Protein AF-A0A0S8DE30-F1 (afdb_monomer)

pLDDT: mean 76.31, std 15.16, range [42.53, 94.0]

Secondary structure (DSSP, 8-state):
--HHHHHHHHHHHHHHHHHHHHHHHHHHHHH---HHHHHHHHHHIIIIIHHHHHHHHHHHH-SSHHHHHHHHHHHHHHHHHHHHHHHHHHHHHHTT---------------------

Sequence (117 aa):
MNPDSVIDAASWILIVLGSGFCVIGALGLLRMPDFYTRMHAASLVDTLGAWLLLLGMMLQAGFSLVTVKLIFVAMLLFFTGPTATHALARAARARGLEPMAKDNPESGQTDERQTPS

Mean predicted aligned error: 11.81 Å

Solvent-accessible surface area (backbone atoms only — not comparable to full-atom values): 6662 Å² total; per-residue (Å²): 132,60,71,66,61,53,46,49,55,51,16,54,52,30,34,53,52,12,50,51,35,43,51,50,23,53,50,42,48,74,72,49,91,48,69,66,64,31,49,53,30,47,51,48,21,59,61,49,13,48,47,30,33,50,52,14,50,38,60,68,50,44,103,39,76,64,30,59,51,49,51,53,50,51,53,50,49,63,57,41,54,61,51,50,51,53,54,46,53,53,50,40,58,74,69,68,58,71,75,86,67,70,87,69,93,71,87,79,82,80,93,74,89,74,87,86,135

Foldseek 3Di:
DDPLVVLLVQLVVLQVVLVVLVVVLVVQLVVDPDLVSNLVSVLCSLVRSLVSNLVSVPSVVDPDPSNVVSVVVNVVSVVVSVVVVVVSVVVCVVVPVDPPPDDPVPPDDDPDDDDDD

Nearest PDB structures (foldseek):
  7d3u-assembly1_G  TM=7.585E-01  e=6.280E-04  Dietzia sp. DQ12-45-1b
  7qru-assembly1_G  TM=7.210E-01  e=3.201E-04  Alkalihalophilus pseudofirmus
  6u8y-assembly1_c  TM=7.998E-01  e=8.795E-04  Pyrococcus furiosus COM1
  5wd9-assembly1_A  TM=5.628E-01  e=2.699E+00  Legionella pneumophila subsp. pneumophila ATCC 43290

Structure (mmCIF, N/CA/C/O backbone):
data_AF-A0A0S8DE30-F1
#
_entry.id   AF-A0A0S8DE30-F1
#
loop_
_atom_site.group_PDB
_atom_site.id
_atom_site.type_symbol
_atom_site.label_atom_id
_atom_site.label_alt_id
_atom_site.label_comp_id
_atom_site.label_asym_id
_atom_site.label_entity_id
_atom_site.label_seq_id
_atom_site.pdbx_PDB_ins_code
_atom_site.Cartn_x
_atom_site.Cartn_y
_atom_site.Cartn_z
_atom_site.occupancy
_atom_site.B_iso_or_equiv
_atom_site.auth_seq_id
_atom_site.auth_comp_id
_atom_site.auth_asym_id
_atom_site.auth_atom_id
_atom_site.pdbx_PDB_model_num
ATOM 1 N N . MET A 1 1 ? 17.525 -16.978 -18.539 1.00 59.53 1 MET A N 1
ATOM 2 C CA . MET A 1 1 ? 16.345 -16.237 -18.049 1.00 59.53 1 MET A CA 1
ATOM 3 C C . MET A 1 1 ? 16.620 -14.776 -18.333 1.00 59.53 1 MET A C 1
ATOM 5 O O . MET A 1 1 ? 17.642 -14.287 -17.868 1.00 59.53 1 MET A O 1
ATOM 9 N N . ASN A 1 2 ? 15.823 -14.138 -19.188 1.00 78.06 2 ASN A N 1
ATOM 10 C CA . ASN A 1 2 ? 16.061 -12.743 -19.557 1.00 78.06 2 ASN A CA 1
ATOM 11 C C . ASN A 1 2 ? 15.702 -11.850 -18.359 1.00 78.06 2 ASN A C 1
ATOM 13 O O . ASN A 1 2 ? 14.713 -12.150 -17.685 1.00 78.06 2 ASN A O 1
ATOM 17 N N . PRO A 1 3 ? 16.487 -10.800 -18.067 1.00 76.75 3 PRO A N 1
ATOM 18 C CA . PRO A 1 3 ? 16.248 -9.928 -16.916 1.00 76.75 3 PRO A CA 1
ATOM 19 C C . PRO A 1 3 ? 14.843 -9.309 -16.940 1.00 76.75 3 PRO A C 1
ATOM 21 O O . PRO A 1 3 ? 14.207 -9.211 -15.894 1.00 76.75 3 PRO A O 1
ATOM 24 N N . ASP A 1 4 ? 14.312 -9.014 -18.126 1.00 82.62 4 ASP A N 1
ATOM 25 C CA . ASP A 1 4 ? 12.973 -8.439 -18.302 1.00 82.62 4 ASP A CA 1
ATOM 26 C C . ASP A 1 4 ? 11.864 -9.387 -17.823 1.00 82.62 4 ASP A C 1
ATOM 28 O O . ASP A 1 4 ? 10.954 -8.985 -17.105 1.00 82.62 4 ASP A O 1
ATOM 32 N N . SER A 1 5 ? 11.988 -10.686 -18.115 1.00 86.38 5 SER A N 1
ATOM 33 C CA . SER A 1 5 ? 11.005 -11.692 -17.690 1.00 86.38 5 SER A CA 1
ATOM 34 C C . SER A 1 5 ? 10.964 -11.872 -16.169 1.00 86.38 5 SER A C 1
ATOM 36 O O . SER A 1 5 ? 9.923 -12.220 -15.615 1.00 86.38 5 SER A O 1
ATOM 38 N N . VAL A 1 6 ? 12.093 -11.650 -15.485 1.00 88.44 6 VAL A N 1
ATOM 39 C CA . VAL A 1 6 ? 12.159 -11.703 -14.015 1.00 88.44 6 VAL A CA 1
ATOM 40 C C . VAL A 1 6 ? 11.434 -10.507 -13.406 1.00 88.44 6 VAL A C 1
ATOM 42 O O . VAL A 1 6 ? 10.689 -10.673 -12.441 1.00 88.44 6 VAL A O 1
ATOM 45 N N . ILE A 1 7 ? 11.636 -9.319 -13.979 1.00 88.81 7 ILE A N 1
ATOM 46 C CA . ILE A 1 7 ? 11.002 -8.077 -13.525 1.00 88.81 7 ILE A CA 1
ATOM 47 C C . ILE A 1 7 ? 9.489 -8.146 -13.733 1.00 88.81 7 ILE A C 1
ATOM 49 O O . ILE A 1 7 ? 8.742 -7.805 -12.814 1.00 88.81 7 ILE A O 1
ATOM 53 N N . ASP A 1 8 ? 9.034 -8.652 -14.880 1.00 89.44 8 ASP A N 1
ATOM 54 C CA . ASP A 1 8 ? 7.612 -8.889 -15.128 1.00 89.44 8 ASP A CA 1
ATOM 55 C C . ASP A 1 8 ? 7.031 -9.834 -14.070 1.00 89.44 8 ASP A C 1
ATOM 57 O O . ASP A 1 8 ? 6.107 -9.464 -13.346 1.00 89.44 8 ASP A O 1
ATOM 61 N N . ALA A 1 9 ? 7.605 -11.030 -13.897 1.00 91.88 9 ALA A N 1
ATOM 62 C CA . ALA A 1 9 ? 7.099 -12.000 -12.925 1.00 91.88 9 ALA A CA 1
ATOM 63 C C . ALA A 1 9 ? 7.037 -11.425 -11.496 1.00 91.88 9 ALA A C 1
ATOM 65 O O . ALA A 1 9 ? 6.035 -11.603 -10.799 1.00 91.88 9 ALA A O 1
ATOM 66 N N . ALA A 1 10 ? 8.072 -10.693 -11.074 1.00 91.31 10 ALA A N 1
ATOM 67 C CA . ALA A 1 10 ? 8.099 -10.026 -9.776 1.00 91.31 10 ALA A CA 1
ATOM 68 C C . ALA A 1 10 ? 6.994 -8.964 -9.645 1.00 91.31 10 ALA A C 1
ATOM 70 O O . ALA A 1 10 ? 6.310 -8.921 -8.622 1.00 91.31 10 ALA A O 1
ATOM 71 N N . SER A 1 11 ? 6.780 -8.150 -10.683 1.00 91.38 11 SER A N 1
ATOM 72 C CA . SER A 1 11 ? 5.756 -7.096 -10.713 1.00 91.38 11 SER A CA 1
ATOM 73 C C . SER A 1 11 ? 4.351 -7.675 -10.583 1.00 91.38 11 SER A C 1
ATOM 75 O O . SER A 1 11 ? 3.563 -7.214 -9.754 1.00 91.38 11 SER A O 1
ATOM 77 N N . TRP A 1 12 ? 4.056 -8.737 -11.336 1.00 92.31 12 TRP A N 1
ATOM 78 C CA . TRP A 1 12 ? 2.778 -9.445 -11.267 1.00 92.31 12 TRP A CA 1
ATOM 79 C C . TRP A 1 12 ? 2.505 -10.004 -9.869 1.00 92.31 12 TRP A C 1
ATOM 81 O O . TRP A 1 12 ? 1.414 -9.804 -9.332 1.00 92.31 12 TRP A O 1
ATOM 91 N N . ILE A 1 13 ? 3.497 -10.647 -9.246 1.00 93.94 13 ILE A N 1
ATOM 92 C CA . ILE A 1 13 ? 3.367 -11.175 -7.879 1.00 93.94 13 ILE A CA 1
ATOM 93 C C . ILE A 1 13 ? 3.071 -10.041 -6.888 1.00 93.94 13 ILE A C 1
ATOM 95 O O . ILE A 1 13 ? 2.173 -10.169 -6.053 1.00 93.94 13 ILE A O 1
ATOM 99 N N . LEU A 1 14 ? 3.785 -8.918 -7.002 1.00 92.56 14 LEU A N 1
ATOM 100 C CA . LEU A 1 14 ? 3.630 -7.772 -6.108 1.00 92.56 14 LEU A CA 1
ATOM 101 C C . LEU A 1 14 ? 2.249 -7.116 -6.239 1.00 92.56 14 LEU A C 1
ATOM 103 O O . LEU A 1 14 ? 1.609 -6.817 -5.229 1.00 92.56 14 LEU A O 1
ATOM 107 N N . ILE A 1 15 ? 1.756 -6.960 -7.470 1.00 92.56 15 ILE A N 1
ATOM 108 C CA . ILE A 1 15 ? 0.433 -6.388 -7.751 1.00 92.56 15 ILE A CA 1
ATOM 109 C C . ILE A 1 15 ? -0.679 -7.299 -7.224 1.00 92.56 15 ILE A C 1
ATOM 111 O O . ILE A 1 15 ? -1.613 -6.815 -6.581 1.00 92.56 15 ILE A O 1
ATOM 115 N N . VAL A 1 16 ? -0.580 -8.613 -7.452 1.00 94.00 16 VAL A N 1
ATOM 116 C CA . VAL A 1 16 ? -1.578 -9.584 -6.975 1.00 94.00 16 VAL A CA 1
ATOM 117 C C . VAL A 1 16 ? -1.625 -9.611 -5.448 1.00 94.00 16 VAL A C 1
ATOM 119 O O . VAL A 1 16 ? -2.709 -9.544 -4.866 1.00 94.00 16 VAL A O 1
ATOM 122 N N . LEU A 1 17 ? -0.465 -9.647 -4.787 1.00 92.56 17 LEU A N 1
ATOM 123 C CA . LEU A 1 17 ? -0.388 -9.605 -3.325 1.00 92.56 17 LEU A CA 1
ATOM 124 C C . LEU A 1 17 ? -0.942 -8.291 -2.758 1.00 92.56 17 LEU A C 1
ATOM 126 O O . LEU A 1 17 ? -1.734 -8.321 -1.814 1.00 92.56 17 LEU A O 1
ATOM 130 N N . GLY A 1 18 ? -0.578 -7.148 -3.346 1.00 90.50 18 GLY A N 1
ATOM 131 C CA . GLY A 1 18 ? -1.073 -5.842 -2.910 1.00 90.50 18 GLY A CA 1
ATOM 132 C C . GLY A 1 18 ? -2.586 -5.686 -3.107 1.00 90.50 18 GLY A C 1
ATOM 133 O O . GLY A 1 18 ? -3.282 -5.204 -2.213 1.00 90.50 18 GLY A O 1
ATOM 134 N N . SER A 1 19 ? -3.125 -6.183 -4.225 1.00 90.06 19 SER A N 1
ATOM 135 C CA . SER A 1 19 ? -4.572 -6.245 -4.469 1.00 90.06 19 SER A CA 1
ATOM 136 C C . SER A 1 19 ? -5.287 -7.135 -3.446 1.00 90.06 19 SER A C 1
ATOM 138 O O .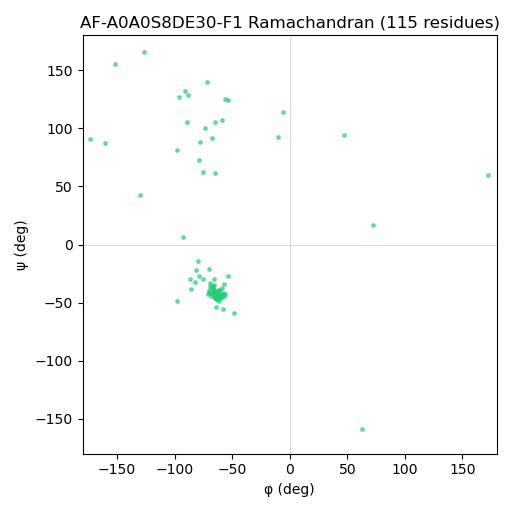 SER A 1 19 ? -6.305 -6.728 -2.883 1.00 90.06 19 SER A O 1
ATOM 140 N N . GLY A 1 20 ? -4.720 -8.305 -3.130 1.00 90.62 20 GLY A N 1
ATOM 141 C CA . GLY A 1 20 ? -5.229 -9.187 -2.080 1.00 90.62 20 GLY A CA 1
ATOM 142 C C . GLY A 1 20 ? -5.291 -8.494 -0.717 1.00 90.62 20 GLY A C 1
ATOM 143 O O . GLY A 1 20 ? -6.318 -8.562 -0.042 1.00 90.62 20 GLY A O 1
ATOM 144 N N . PHE A 1 21 ? -4.246 -7.750 -0.345 1.00 87.88 21 PHE A N 1
ATOM 145 C CA . PHE A 1 21 ? -4.233 -6.943 0.879 1.00 87.88 21 PHE A CA 1
ATOM 146 C C . PHE A 1 21 ? -5.338 -5.881 0.894 1.00 87.88 21 PHE A C 1
ATOM 148 O O . PHE A 1 21 ? -6.040 -5.760 1.899 1.00 87.88 21 PHE A O 1
ATOM 155 N N . CYS A 1 22 ? -5.550 -5.164 -0.215 1.00 87.12 22 CYS A N 1
ATOM 156 C CA . CYS A 1 22 ? -6.653 -4.205 -0.341 1.00 87.12 22 CYS A CA 1
ATOM 157 C C . CYS A 1 22 ? -8.020 -4.861 -0.107 1.00 87.12 22 CYS A C 1
ATOM 159 O O . CYS A 1 22 ? -8.841 -4.315 0.630 1.00 87.12 22 CYS A O 1
ATOM 161 N N . VAL A 1 23 ? -8.261 -6.043 -0.682 1.00 87.81 23 VAL A N 1
ATOM 162 C CA . VAL A 1 23 ? -9.518 -6.782 -0.478 1.00 87.81 23 VAL A CA 1
ATOM 163 C C . VAL A 1 23 ? -9.659 -7.226 0.978 1.00 87.81 23 VAL A C 1
ATOM 165 O O . VAL A 1 23 ? -10.714 -7.017 1.576 1.00 87.81 23 VAL A O 1
ATOM 168 N N . ILE A 1 24 ? -8.606 -7.790 1.575 1.00 86.19 24 ILE A N 1
ATOM 169 C CA . ILE A 1 24 ? -8.622 -8.249 2.971 1.00 86.19 24 ILE A CA 1
ATOM 170 C C . ILE A 1 24 ? -8.897 -7.084 3.923 1.00 86.19 24 ILE A C 1
ATOM 172 O O . ILE A 1 24 ? -9.732 -7.221 4.815 1.00 86.19 24 ILE A O 1
ATOM 176 N N . GLY A 1 25 ? -8.255 -5.930 3.743 1.00 82.38 25 GLY A N 1
ATOM 177 C CA . GLY A 1 25 ? -8.510 -4.793 4.623 1.00 82.38 25 GLY A CA 1
ATOM 178 C C . GLY A 1 25 ? -9.841 -4.093 4.356 1.00 82.38 25 GLY A C 1
ATOM 179 O O . GLY A 1 25 ? -10.462 -3.634 5.312 1.00 82.38 25 GLY A O 1
ATOM 180 N N . ALA A 1 26 ? -10.355 -4.097 3.121 1.00 81.94 26 ALA A N 1
ATOM 181 C CA . ALA A 1 26 ? -11.727 -3.663 2.846 1.00 81.94 26 ALA A CA 1
ATOM 182 C C . ALA A 1 26 ? -12.755 -4.579 3.537 1.00 81.94 26 ALA A C 1
ATOM 184 O O . ALA A 1 26 ? -13.696 -4.095 4.170 1.00 81.94 26 ALA A O 1
ATOM 185 N N . LEU A 1 27 ? -12.548 -5.900 3.491 1.00 84.19 27 LEU A N 1
ATOM 186 C CA . LEU A 1 27 ? -13.365 -6.870 4.226 1.00 84.19 27 LEU A CA 1
ATOM 187 C C . LEU A 1 27 ? -13.228 -6.697 5.746 1.00 84.19 27 LEU A C 1
ATOM 189 O O . LEU A 1 27 ? -14.236 -6.722 6.450 1.00 84.19 27 LEU A O 1
ATOM 193 N N . GLY A 1 28 ? -12.014 -6.466 6.254 1.00 76.69 28 GLY A N 1
ATOM 194 C CA . GLY A 1 28 ? -11.755 -6.175 7.667 1.00 76.69 28 GLY A CA 1
ATOM 195 C C . GLY A 1 28 ? -12.473 -4.911 8.142 1.00 76.69 28 GLY A C 1
ATOM 196 O O . GLY A 1 28 ? -13.064 -4.905 9.221 1.00 76.69 28 GLY A O 1
ATOM 197 N N . LEU A 1 29 ? -12.521 -3.877 7.297 1.00 72.81 29 LEU A N 1
ATOM 198 C CA . LEU A 1 29 ? -13.240 -2.635 7.573 1.00 72.81 29 LEU A CA 1
ATOM 199 C C . LEU A 1 29 ? -14.763 -2.829 7.645 1.00 72.81 29 LEU A C 1
ATOM 201 O O . LEU A 1 29 ? -15.415 -2.145 8.434 1.00 72.81 29 LEU A O 1
ATOM 205 N N . LEU A 1 30 ? -15.319 -3.722 6.818 1.00 73.88 30 LEU A N 1
ATOM 206 C CA . LEU A 1 30 ? -16.757 -4.014 6.754 1.00 73.88 30 LEU A CA 1
ATOM 207 C C . LEU A 1 30 ? -17.222 -5.010 7.828 1.00 73.88 30 LEU A C 1
ATOM 209 O O . LEU A 1 30 ? -18.367 -4.931 8.270 1.00 73.88 30 LEU A O 1
ATOM 213 N N . ARG A 1 31 ? -16.372 -5.963 8.235 1.00 72.69 31 ARG A N 1
ATOM 214 C CA . ARG A 1 31 ? -16.740 -7.047 9.164 1.00 72.69 31 ARG A CA 1
ATOM 215 C C . ARG A 1 31 ? -16.588 -6.655 10.638 1.00 72.69 31 ARG A C 1
ATOM 217 O O . ARG A 1 31 ? -17.301 -7.210 11.470 1.00 72.69 31 ARG A O 1
ATOM 224 N N . MET A 1 32 ? -15.661 -5.754 10.978 1.00 58.88 32 MET A N 1
ATOM 225 C CA . MET A 1 32 ? -15.357 -5.427 12.377 1.00 58.88 32 MET A CA 1
ATOM 226 C C . MET A 1 32 ? -16.103 -4.176 12.878 1.00 58.88 32 MET A C 1
ATOM 228 O O . MET A 1 32 ? -15.993 -3.115 12.266 1.00 58.88 32 MET A O 1
ATOM 232 N N . PRO A 1 33 ? -16.825 -4.270 14.012 1.00 61.59 33 PRO A N 1
ATOM 233 C CA . PRO A 1 33 ? -17.574 -3.152 14.591 1.00 61.59 33 PRO A CA 1
ATOM 234 C C . PRO A 1 33 ? -16.711 -2.150 15.386 1.00 61.59 33 PRO A C 1
ATOM 236 O O . PRO A 1 33 ? -17.182 -1.049 15.662 1.00 61.59 33 PRO A O 1
ATOM 239 N N . ASP A 1 34 ? -15.462 -2.489 15.736 1.00 64.94 34 ASP A N 1
ATOM 240 C CA . ASP A 1 34 ? -14.577 -1.655 16.568 1.00 64.94 34 ASP A CA 1
ATOM 241 C C . ASP A 1 34 ? -13.703 -0.696 15.733 1.00 64.94 34 ASP A C 1
ATOM 243 O O . ASP A 1 34 ? -13.059 -1.076 14.751 1.00 64.94 34 ASP A O 1
ATOM 247 N N . PHE A 1 35 ? -13.666 0.573 16.137 1.00 66.06 35 PHE A N 1
ATOM 248 C CA . PHE A 1 35 ? -12.919 1.650 15.493 1.00 66.06 35 PHE A CA 1
ATOM 249 C C . PHE A 1 35 ? -11.399 1.426 15.479 1.00 66.06 35 PHE A C 1
ATOM 251 O O . PHE A 1 35 ? -10.748 1.721 14.473 1.00 66.06 35 PHE A O 1
ATOM 258 N N . TYR A 1 36 ? -10.829 0.884 16.559 1.00 66.56 36 TYR A N 1
ATOM 259 C CA . TYR A 1 36 ? -9.385 0.648 16.653 1.00 66.56 36 TYR A CA 1
ATOM 260 C C . TYR A 1 36 ? -8.940 -0.470 15.712 1.00 66.56 36 TYR A C 1
ATOM 262 O O . TYR A 1 36 ? -7.933 -0.340 15.012 1.00 66.56 36 TYR A O 1
ATOM 270 N N . THR A 1 37 ? -9.720 -1.547 15.624 1.00 69.44 37 THR A N 1
ATOM 271 C CA . THR A 1 37 ? -9.406 -2.656 14.718 1.00 69.44 37 THR A CA 1
ATOM 272 C C . THR A 1 37 ? -9.584 -2.256 13.252 1.00 69.44 37 THR A C 1
ATOM 274 O O . THR A 1 37 ? -8.789 -2.658 12.403 1.00 69.44 37 THR A O 1
ATOM 277 N N . ARG A 1 38 ? -10.551 -1.376 12.955 1.00 76.19 38 ARG A N 1
ATOM 278 C CA . ARG A 1 38 ? -10.710 -0.750 11.631 1.00 76.19 38 ARG A CA 1
ATOM 279 C C . ARG A 1 38 ? -9.523 0.142 11.258 1.00 76.19 38 ARG A C 1
ATOM 281 O O . ARG A 1 38 ? -9.060 0.076 10.123 1.00 76.19 38 ARG A O 1
ATOM 288 N N . MET A 1 39 ? -9.013 0.936 12.200 1.00 74.56 39 MET A N 1
ATOM 289 C CA . MET A 1 39 ? -7.832 1.783 11.989 1.00 74.56 39 MET A CA 1
ATOM 290 C C . MET A 1 39 ? -6.577 0.947 11.711 1.00 74.56 39 MET A C 1
ATOM 292 O O . MET A 1 39 ? -5.835 1.260 10.785 1.00 74.56 39 MET A O 1
ATOM 296 N N . HIS A 1 40 ? -6.374 -0.139 12.461 1.00 77.69 40 HIS A N 1
ATOM 297 C CA . HIS A 1 40 ? -5.253 -1.056 12.252 1.00 77.69 40 HIS A CA 1
ATOM 298 C C . HIS A 1 40 ? -5.343 -1.793 10.905 1.00 77.69 40 HIS A C 1
ATOM 300 O O . HIS A 1 40 ? -4.352 -1.932 10.195 1.00 77.69 40 HIS A O 1
ATOM 306 N N . ALA A 1 41 ? -6.539 -2.242 10.510 1.00 80.94 41 ALA A N 1
ATOM 307 C CA . ALA A 1 41 ? -6.740 -2.847 9.194 1.00 80.94 41 ALA A CA 1
ATOM 308 C C . ALA A 1 41 ? -6.475 -1.844 8.056 1.00 80.94 41 ALA A C 1
ATOM 310 O O . ALA A 1 41 ? -5.836 -2.196 7.065 1.00 80.94 41 ALA A O 1
ATOM 311 N N . ALA A 1 42 ? -6.918 -0.592 8.207 1.00 80.25 42 ALA A N 1
ATOM 312 C CA . ALA A 1 42 ? -6.697 0.457 7.216 1.00 80.25 42 ALA A CA 1
ATOM 313 C C . ALA A 1 42 ? -5.211 0.827 7.075 1.00 80.25 42 ALA A C 1
ATOM 315 O O . ALA A 1 42 ? -4.722 0.937 5.953 1.00 80.25 42 ALA A O 1
ATOM 316 N N . SER A 1 43 ? -4.474 0.959 8.183 1.00 82.69 43 SER A N 1
ATOM 317 C CA . SER A 1 43 ? -3.043 1.286 8.138 1.00 82.69 43 SER A CA 1
ATOM 318 C C . SER A 1 43 ? -2.206 0.173 7.507 1.00 82.69 43 SER A C 1
ATOM 320 O O . SER A 1 43 ? -1.260 0.470 6.781 1.00 82.69 43 SER A O 1
ATOM 322 N N . LEU A 1 44 ? -2.569 -1.100 7.711 1.00 82.25 44 LEU A N 1
ATOM 323 C CA . LEU A 1 44 ? -1.933 -2.232 7.029 1.00 82.25 44 LEU A CA 1
ATOM 324 C C . LEU A 1 44 ? -2.161 -2.195 5.512 1.00 82.25 44 LEU A C 1
ATOM 326 O O . LEU A 1 44 ? -1.230 -2.451 4.753 1.00 82.25 44 LEU A O 1
ATOM 330 N N . VAL A 1 45 ? -3.366 -1.856 5.046 1.00 86.00 45 VAL A N 1
ATOM 331 C CA . VAL A 1 45 ? -3.628 -1.702 3.602 1.00 86.00 45 VAL A CA 1
ATOM 332 C C . VAL A 1 45 ? -2.838 -0.541 3.015 1.00 86.00 45 VAL A C 1
ATOM 334 O O . VAL A 1 45 ? -2.259 -0.682 1.942 1.00 86.00 45 VAL A O 1
ATOM 337 N N . ASP A 1 46 ? -2.789 0.584 3.720 1.00 82.31 46 ASP A N 1
ATOM 338 C CA . ASP A 1 46 ? -2.118 1.790 3.239 1.00 82.31 46 ASP A CA 1
ATOM 339 C C . ASP A 1 46 ? -0.588 1.614 3.212 1.00 82.31 46 ASP A C 1
ATOM 341 O O . ASP A 1 46 ? 0.082 2.004 2.260 1.00 82.31 46 ASP A O 1
ATOM 345 N N . THR A 1 47 ? -0.015 0.940 4.216 1.00 85.81 47 THR A N 1
ATOM 346 C CA . THR A 1 47 ? 1.440 0.721 4.303 1.00 85.81 47 THR A CA 1
ATOM 347 C C . THR A 1 47 ? 1.939 -0.500 3.540 1.00 85.81 47 THR A C 1
ATOM 349 O O . THR A 1 47 ? 3.008 -0.427 2.952 1.00 85.81 47 THR A O 1
ATOM 352 N N . LEU A 1 48 ? 1.222 -1.624 3.521 1.00 85.94 48 LEU A N 1
ATOM 353 C CA . LEU A 1 48 ? 1.671 -2.827 2.807 1.00 85.94 48 LEU A CA 1
ATOM 354 C C . LEU A 1 48 ? 1.014 -2.937 1.437 1.00 85.94 48 LEU A C 1
ATOM 356 O O . LEU A 1 48 ? 1.707 -3.140 0.446 1.00 85.94 48 LEU A O 1
ATOM 360 N N . GLY A 1 49 ? -0.308 -2.777 1.363 1.00 88.69 49 GLY A N 1
ATOM 361 C CA . GLY A 1 49 ? -1.066 -2.921 0.118 1.00 88.69 49 GLY A CA 1
ATOM 362 C C . GLY A 1 49 ? -0.682 -1.872 -0.924 1.00 88.69 49 GLY A C 1
ATOM 363 O O . GLY A 1 49 ? -0.289 -2.226 -2.039 1.00 88.69 49 GLY A O 1
ATOM 364 N N . ALA A 1 50 ? -0.738 -0.588 -0.555 1.00 88.81 50 ALA A N 1
ATOM 365 C CA . ALA A 1 50 ? -0.410 0.495 -1.477 1.00 88.81 50 ALA A CA 1
ATOM 366 C C . ALA A 1 50 ? 1.069 0.468 -1.886 1.00 88.81 50 ALA A C 1
ATOM 368 O O . ALA A 1 50 ? 1.366 0.630 -3.067 1.00 88.81 50 ALA A O 1
ATOM 369 N N . TRP A 1 51 ? 1.995 0.190 -0.961 1.00 89.56 51 TRP A N 1
ATOM 370 C CA . TRP A 1 51 ? 3.418 0.072 -1.300 1.00 89.56 51 TRP A CA 1
ATOM 371 C C . TRP A 1 51 ? 3.723 -1.120 -2.209 1.00 89.56 51 TRP A C 1
ATOM 373 O O . TRP A 1 51 ? 4.475 -0.943 -3.165 1.00 89.56 51 TRP A O 1
ATOM 383 N N . LEU A 1 52 ? 3.132 -2.302 -1.984 1.00 90.69 52 LEU A N 1
ATOM 384 C CA . LEU A 1 52 ? 3.291 -3.446 -2.896 1.00 90.69 52 LEU A CA 1
ATOM 385 C C . LEU A 1 52 ? 2.767 -3.120 -4.300 1.00 90.69 52 LEU A C 1
ATOM 387 O O . LEU A 1 52 ? 3.439 -3.403 -5.292 1.00 90.69 52 LEU A O 1
ATOM 391 N N . LEU A 1 53 ? 1.589 -2.496 -4.384 1.00 90.69 53 LEU A N 1
ATOM 392 C CA . LEU A 1 53 ? 0.994 -2.087 -5.657 1.00 90.69 53 LEU A CA 1
ATOM 393 C C . LEU A 1 53 ? 1.857 -1.048 -6.376 1.00 90.69 53 LEU A C 1
ATOM 395 O O . LEU A 1 53 ? 2.129 -1.195 -7.566 1.00 90.69 53 LEU A O 1
ATOM 399 N N . LEU A 1 54 ? 2.305 -0.013 -5.664 1.00 90.50 54 LEU A N 1
ATOM 400 C CA . LEU A 1 54 ? 3.138 1.048 -6.224 1.00 90.50 54 LEU A CA 1
ATOM 401 C C . LEU A 1 54 ? 4.489 0.515 -6.689 1.00 90.50 54 LEU A C 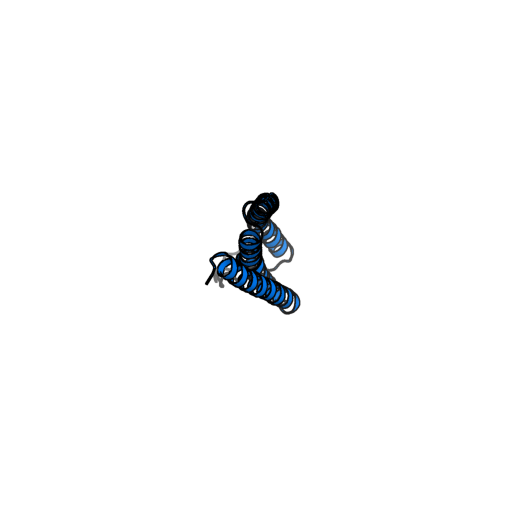1
ATOM 403 O O . LEU A 1 54 ? 4.893 0.827 -7.805 1.00 90.50 54 LEU A O 1
ATOM 407 N N . LEU A 1 55 ? 5.157 -0.317 -5.887 1.00 89.81 55 LEU A N 1
ATOM 408 C CA . LEU A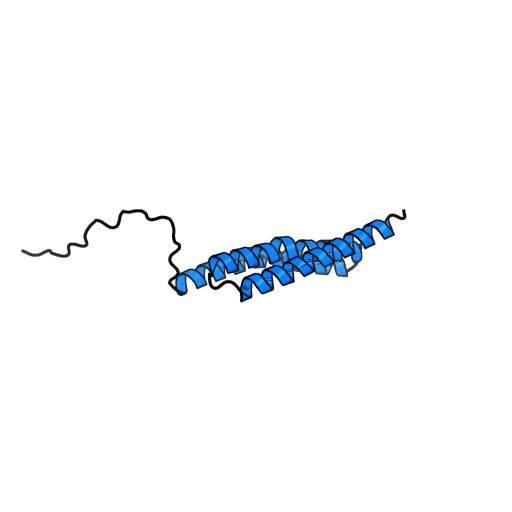 1 55 ? 6.416 -0.944 -6.282 1.00 89.81 55 LEU A CA 1
ATOM 409 C C . LEU A 1 55 ? 6.226 -1.839 -7.511 1.00 89.81 55 LEU A C 1
ATOM 411 O O . LEU A 1 55 ? 7.008 -1.741 -8.451 1.00 89.81 55 LEU A O 1
ATOM 415 N N . GLY A 1 56 ? 5.162 -2.647 -7.558 1.00 89.00 56 GLY A N 1
ATOM 416 C CA . GLY A 1 56 ? 4.898 -3.534 -8.692 1.00 89.00 56 GLY A CA 1
ATOM 417 C C . GLY A 1 56 ? 4.625 -2.748 -9.971 1.00 89.00 56 GLY A C 1
ATOM 418 O O . GLY A 1 56 ? 5.172 -3.055 -11.027 1.00 89.00 56 GLY A O 1
ATOM 419 N N . MET A 1 57 ? 3.853 -1.665 -9.866 1.00 87.88 57 MET A N 1
ATOM 420 C CA . MET A 1 57 ? 3.611 -0.760 -10.988 1.00 87.88 57 MET A CA 1
ATOM 421 C C . MET A 1 57 ? 4.867 0.012 -11.409 1.00 87.88 57 MET A C 1
ATOM 423 O O . MET A 1 57 ? 5.056 0.225 -12.602 1.00 87.88 57 MET A O 1
ATOM 427 N N . MET A 1 58 ? 5.736 0.418 -10.477 1.00 87.19 58 MET A N 1
ATOM 428 C CA . MET A 1 58 ? 7.003 1.088 -10.803 1.00 87.19 58 MET A CA 1
ATOM 429 C C . MET A 1 58 ? 7.970 0.157 -11.536 1.00 87.19 58 MET A C 1
ATOM 431 O O . MET A 1 58 ? 8.599 0.587 -12.502 1.00 87.19 58 MET A O 1
ATOM 435 N N . LEU A 1 59 ? 8.063 -1.110 -11.114 1.00 86.94 59 LEU A N 1
ATOM 436 C CA . LEU A 1 59 ? 8.867 -2.114 -11.811 1.00 86.94 59 LEU A CA 1
ATOM 437 C C . LEU A 1 59 ? 8.332 -2.361 -13.232 1.00 86.94 59 LEU A C 1
ATOM 439 O O . LEU A 1 59 ? 9.122 -2.394 -14.172 1.00 86.94 59 LEU A O 1
ATOM 443 N N . GLN A 1 60 ? 7.008 -2.447 -13.401 1.00 86.94 60 GLN A N 1
ATOM 444 C CA . GLN A 1 60 ? 6.375 -2.637 -14.711 1.00 86.94 60 GLN A CA 1
ATOM 445 C C . GLN A 1 60 ? 6.503 -1.404 -15.629 1.00 86.94 60 GLN A C 1
ATOM 447 O O . GLN A 1 60 ? 6.612 -1.537 -16.846 1.00 86.94 60 GLN A O 1
ATOM 452 N N . ALA A 1 61 ? 6.449 -0.192 -15.066 1.00 84.00 61 ALA A N 1
ATOM 453 C CA . ALA A 1 61 ? 6.419 1.059 -15.826 1.00 84.00 61 ALA A CA 1
ATOM 454 C C . ALA A 1 61 ? 7.801 1.538 -16.312 1.00 84.00 61 ALA A C 1
ATOM 456 O O . ALA A 1 61 ? 7.870 2.332 -17.256 1.00 84.00 61 ALA A O 1
ATOM 457 N N . GLY A 1 62 ? 8.892 1.095 -15.678 1.00 80.75 62 GLY A N 1
ATOM 458 C CA . GLY A 1 62 ? 10.261 1.479 -16.041 1.00 80.75 62 GLY A CA 1
ATOM 459 C C . GLY A 1 62 ? 10.561 2.980 -15.876 1.00 80.75 62 GLY A C 1
ATOM 460 O O . GLY A 1 62 ? 9.891 3.696 -15.134 1.00 80.75 62 GLY A O 1
ATOM 461 N N . PHE A 1 63 ? 11.584 3.500 -16.566 1.00 76.31 63 PHE A N 1
ATOM 462 C CA . PHE A 1 63 ? 11.936 4.933 -16.549 1.00 76.31 63 PHE A CA 1
ATOM 463 C C . PHE A 1 63 ? 11.005 5.745 -17.468 1.00 76.31 63 PHE A C 1
ATOM 465 O O . PHE A 1 63 ? 11.376 6.180 -18.556 1.00 76.31 63 PHE A O 1
ATOM 472 N N . SER A 1 64 ? 9.758 5.924 -17.035 1.00 85.25 64 SER A N 1
ATOM 473 C CA . SER A 1 64 ? 8.718 6.641 -17.779 1.00 85.25 64 SER A CA 1
ATOM 474 C C . SER A 1 64 ? 8.071 7.747 -16.938 1.00 85.25 64 SER A C 1
ATOM 476 O O . SER A 1 64 ? 8.174 7.773 -15.710 1.00 85.25 64 SER A O 1
ATOM 478 N N . LEU A 1 65 ? 7.329 8.645 -17.598 1.00 88.12 65 LEU A N 1
ATOM 479 C CA . LEU A 1 65 ? 6.454 9.639 -16.955 1.00 88.12 65 LEU A CA 1
ATOM 480 C C . LEU A 1 65 ? 5.462 8.997 -15.970 1.00 88.12 65 LEU A C 1
ATOM 482 O O . LEU A 1 65 ? 5.027 9.637 -15.013 1.00 88.12 65 LEU A O 1
ATOM 486 N N . VAL A 1 66 ? 5.110 7.730 -16.197 1.00 88.75 66 VAL A N 1
ATOM 487 C CA . VAL A 1 66 ? 4.254 6.940 -15.304 1.00 88.75 66 VAL A CA 1
ATOM 488 C C . VAL A 1 66 ? 4.890 6.790 -13.920 1.00 88.75 66 VAL A C 1
ATOM 490 O O . VAL A 1 66 ? 4.222 7.025 -12.918 1.00 88.75 66 VAL A O 1
ATOM 493 N N . THR A 1 67 ? 6.187 6.498 -13.846 1.00 88.06 67 THR A N 1
ATOM 494 C CA . THR A 1 67 ? 6.910 6.312 -12.577 1.00 88.06 67 THR A CA 1
ATOM 495 C C . THR A 1 67 ? 6.990 7.609 -11.786 1.00 88.06 67 THR A C 1
ATOM 497 O O . THR A 1 67 ? 6.769 7.605 -10.579 1.00 88.06 67 THR A O 1
ATOM 500 N N . VAL A 1 68 ? 7.178 8.748 -12.459 1.00 89.44 68 VAL A N 1
ATOM 501 C CA . VAL A 1 68 ? 7.133 10.068 -11.805 1.00 89.44 68 VAL A CA 1
ATOM 502 C C . VAL A 1 68 ? 5.763 10.318 -11.165 1.00 89.44 68 VAL A C 1
ATOM 504 O O . VAL A 1 68 ? 5.687 10.743 -10.012 1.00 89.44 68 VAL A O 1
ATOM 507 N N . LYS A 1 69 ? 4.670 10.000 -11.873 1.00 90.88 69 LYS A N 1
ATOM 508 C CA . LYS A 1 69 ? 3.311 10.090 -11.314 1.00 90.88 69 LYS A CA 1
ATOM 509 C C . LYS A 1 69 ? 3.119 9.145 -10.126 1.00 90.88 69 LYS A C 1
ATOM 511 O O . LYS A 1 69 ? 2.546 9.562 -9.124 1.00 90.88 69 LYS A O 1
ATOM 516 N N . LEU A 1 70 ? 3.615 7.909 -10.213 1.00 90.62 70 LEU A N 1
ATOM 517 C CA . LEU A 1 70 ? 3.535 6.930 -9.123 1.00 90.62 70 LEU A CA 1
ATOM 518 C C . LEU A 1 70 ? 4.292 7.399 -7.875 1.00 90.62 70 LEU A C 1
ATOM 520 O O . LEU A 1 70 ? 3.775 7.252 -6.772 1.00 90.62 70 LEU A O 1
ATOM 524 N N . ILE A 1 71 ? 5.467 8.016 -8.032 1.00 89.44 71 ILE A N 1
ATOM 525 C CA . ILE A 1 71 ? 6.220 8.611 -6.915 1.00 89.44 71 ILE A CA 1
ATOM 526 C C . ILE A 1 71 ? 5.405 9.733 -6.264 1.00 89.44 71 ILE A C 1
ATOM 528 O O . ILE A 1 71 ? 5.326 9.814 -5.039 1.00 89.44 71 ILE A O 1
ATOM 532 N N . PHE A 1 72 ? 4.754 10.574 -7.069 1.00 92.31 72 PHE A N 1
ATOM 533 C CA . PHE A 1 72 ? 3.907 11.650 -6.556 1.00 92.31 72 PHE A CA 1
ATOM 534 C C . PHE A 1 72 ? 2.717 11.105 -5.750 1.00 92.31 72 PHE A C 1
ATOM 536 O O . PHE A 1 72 ? 2.418 11.600 -4.664 1.00 92.31 72 PHE A O 1
ATOM 543 N N . VAL A 1 73 ? 2.080 10.038 -6.241 1.00 90.62 73 VAL A N 1
ATOM 544 C CA . VAL A 1 73 ? 1.011 9.325 -5.524 1.00 90.62 73 VAL A CA 1
ATOM 545 C C . VAL A 1 73 ? 1.536 8.700 -4.227 1.00 90.62 73 VAL A C 1
ATOM 547 O O . VAL A 1 73 ? 0.894 8.850 -3.192 1.00 90.62 73 VAL A O 1
ATOM 550 N N . ALA A 1 74 ? 2.714 8.070 -4.249 1.00 89.50 74 ALA A N 1
ATOM 551 C CA . ALA A 1 74 ? 3.351 7.501 -3.060 1.00 89.50 74 ALA A CA 1
ATOM 552 C C . ALA A 1 74 ? 3.602 8.567 -1.981 1.00 89.50 74 ALA A C 1
ATOM 554 O O . ALA A 1 74 ? 3.303 8.354 -0.807 1.00 89.50 7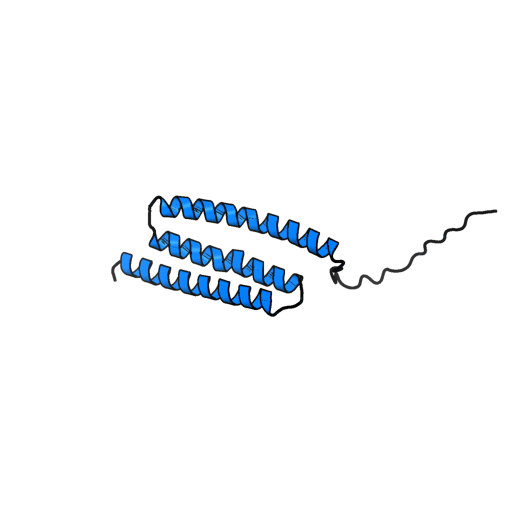4 ALA A O 1
ATOM 555 N N . MET A 1 75 ? 4.094 9.741 -2.384 1.00 90.38 75 MET A N 1
ATOM 556 C CA . MET A 1 75 ? 4.334 10.868 -1.483 1.00 90.38 75 MET A CA 1
ATOM 557 C C . MET A 1 75 ? 3.030 11.413 -0.886 1.00 90.38 75 MET A C 1
ATOM 559 O O . MET A 1 75 ? 2.966 11.686 0.314 1.00 90.38 75 MET A O 1
ATOM 563 N N . LEU A 1 76 ? 1.975 11.533 -1.697 1.00 89.00 76 LEU A N 1
ATOM 564 C CA . LEU A 1 76 ? 0.659 11.943 -1.210 1.00 89.00 76 LEU A CA 1
ATOM 565 C C . LEU A 1 76 ? 0.067 10.927 -0.231 1.00 89.00 76 LEU A C 1
ATOM 567 O O . LEU A 1 76 ? -0.456 11.334 0.804 1.00 89.00 76 LEU A O 1
ATOM 571 N N . LEU A 1 77 ? 0.175 9.627 -0.513 1.00 87.12 77 LEU A N 1
ATOM 572 C CA . LEU A 1 77 ? -0.278 8.565 0.392 1.00 87.12 77 LEU A CA 1
ATOM 573 C C . LEU A 1 77 ? 0.482 8.610 1.718 1.00 87.12 77 LEU A C 1
ATOM 575 O O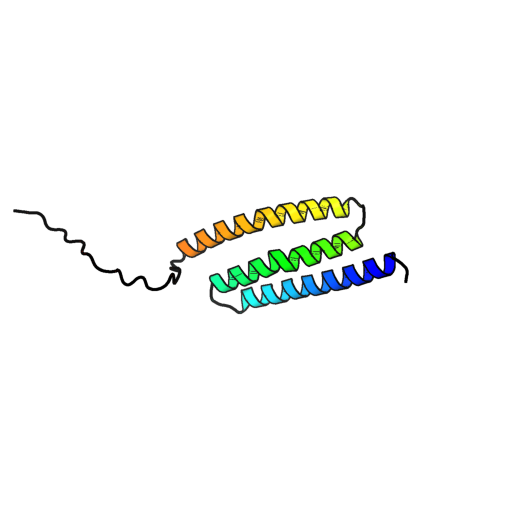 . LEU A 1 77 ? -0.133 8.604 2.782 1.00 87.12 77 LEU A O 1
ATOM 579 N N . PHE A 1 78 ? 1.804 8.789 1.665 1.00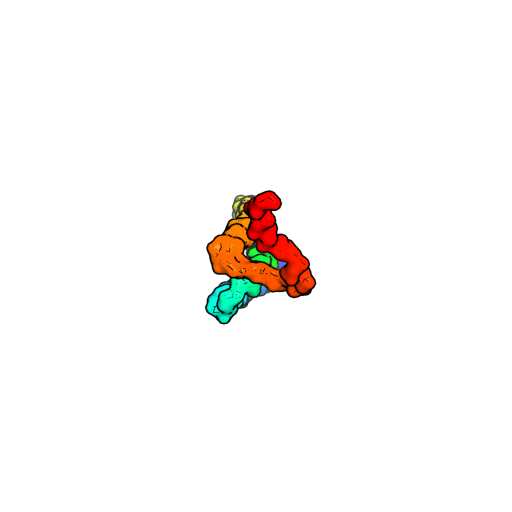 85.38 78 PHE A N 1
ATOM 580 C CA . PHE A 1 78 ? 2.631 8.923 2.861 1.00 85.38 78 PHE A CA 1
ATOM 581 C C . PHE A 1 78 ? 2.216 10.108 3.742 1.00 85.38 78 PHE A C 1
ATOM 583 O O . PHE A 1 78 ? 2.222 9.993 4.963 1.00 85.38 78 PHE A O 1
ATOM 590 N N . PHE A 1 79 ? 1.816 11.235 3.146 1.00 86.56 79 PHE A N 1
ATOM 591 C CA . PHE A 1 79 ? 1.310 12.390 3.895 1.00 86.56 79 PHE A CA 1
ATOM 592 C C . PHE A 1 79 ? -0.155 12.219 4.343 1.00 86.56 79 PHE A C 1
ATOM 594 O O . PHE A 1 79 ? -0.587 12.764 5.365 1.00 86.56 79 PHE A O 1
ATOM 601 N N . THR A 1 80 ? -0.925 11.427 3.599 1.00 85.56 80 THR A N 1
ATOM 602 C CA . THR A 1 80 ? -2.318 11.098 3.912 1.00 85.56 80 THR A CA 1
ATOM 603 C C . THR A 1 80 ? -2.403 10.195 5.135 1.00 85.56 80 THR A C 1
ATOM 605 O O . THR A 1 80 ? -3.231 10.467 5.995 1.00 85.56 80 THR A O 1
ATOM 608 N N . GLY A 1 81 ? -1.521 9.204 5.284 1.00 80.44 81 GLY A N 1
ATOM 609 C CA . GLY A 1 81 ? -1.475 8.299 6.441 1.00 80.44 81 GLY A CA 1
ATOM 610 C C . GLY A 1 81 ? -1.528 8.994 7.820 1.00 80.44 81 GLY A C 1
ATOM 611 O O . GLY A 1 81 ? -2.462 8.743 8.594 1.00 80.44 81 GLY A O 1
ATOM 612 N N . PRO A 1 82 ? -0.590 9.904 8.163 1.00 79.62 82 PRO A N 1
ATOM 613 C CA . PRO A 1 82 ? -0.610 10.628 9.435 1.00 79.62 82 PRO A CA 1
ATOM 614 C C . PRO A 1 82 ? -1.806 11.580 9.540 1.00 79.62 82 PRO A C 1
ATOM 616 O O . PRO A 1 82 ? -2.415 11.682 10.606 1.00 79.62 82 PRO A O 1
ATOM 619 N N . THR A 1 83 ? -2.196 12.232 8.441 1.00 81.69 83 THR A N 1
ATOM 620 C CA . THR A 1 83 ? -3.359 13.134 8.410 1.00 81.69 83 THR A CA 1
ATOM 621 C C . THR A 1 83 ? -4.660 12.380 8.698 1.00 81.69 83 THR A C 1
ATOM 623 O O . THR A 1 83 ? -5.461 12.805 9.534 1.00 81.69 83 THR A O 1
ATOM 626 N N . ALA A 1 84 ? -4.846 11.226 8.059 1.00 77.88 84 ALA A N 1
ATOM 627 C CA . ALA A 1 84 ? -5.969 10.326 8.258 1.00 77.88 84 ALA A CA 1
ATOM 628 C C . ALA A 1 84 ? -5.981 9.804 9.694 1.00 77.88 84 ALA A C 1
ATOM 630 O O . ALA A 1 84 ? -7.020 9.861 10.342 1.00 77.88 84 ALA A O 1
ATOM 631 N N . THR A 1 85 ? -4.828 9.397 10.230 1.00 75.12 85 THR A N 1
ATOM 632 C CA . THR A 1 85 ? -4.706 8.942 11.624 1.00 75.12 85 THR A CA 1
ATOM 633 C C . THR A 1 85 ? -5.091 10.041 12.615 1.00 75.12 85 THR A C 1
ATOM 635 O O . THR A 1 85 ? -5.861 9.784 13.538 1.00 75.12 85 THR A O 1
ATOM 638 N N . HIS A 1 86 ? -4.638 11.282 12.413 1.00 77.38 86 HIS A N 1
ATOM 639 C CA . HIS A 1 86 ? -5.014 12.419 13.261 1.00 77.38 86 HIS A CA 1
ATOM 640 C C . HIS A 1 86 ? -6.508 12.756 13.182 1.00 77.38 86 HIS A C 1
ATOM 642 O O . HIS A 1 86 ? -7.155 12.955 14.216 1.00 77.38 86 HIS A O 1
ATOM 648 N N . ALA A 1 87 ? -7.074 12.810 11.974 1.00 77.56 87 ALA A N 1
ATOM 6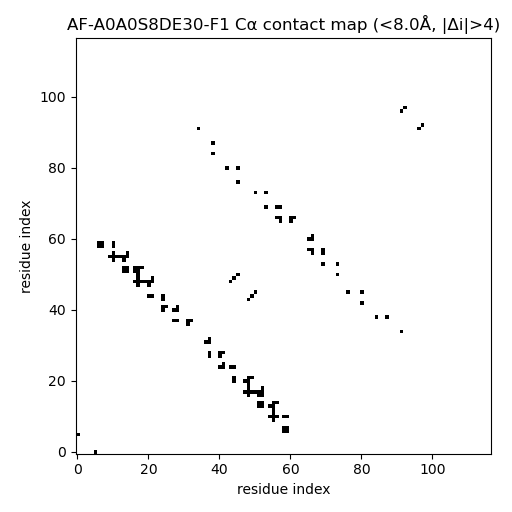49 C CA . ALA A 1 87 ? -8.500 13.062 11.776 1.00 77.56 87 ALA A CA 1
ATOM 650 C C . ALA A 1 87 ? -9.354 11.951 12.405 1.00 77.56 87 ALA A C 1
ATOM 652 O O . ALA A 1 87 ? -10.359 12.225 13.065 1.00 77.56 87 ALA A O 1
ATOM 653 N N . LEU A 1 88 ? -8.910 10.704 12.259 1.00 70.81 88 LEU A N 1
ATOM 654 C CA . LEU A 1 88 ? -9.555 9.524 12.810 1.00 70.81 88 LEU A CA 1
ATOM 655 C C . LEU A 1 88 ? -9.447 9.518 14.346 1.00 70.81 88 LEU A C 1
ATOM 657 O O . LEU A 1 88 ? -10.459 9.360 15.016 1.00 70.81 88 LEU A O 1
ATOM 661 N N . ALA A 1 89 ? -8.291 9.833 14.934 1.00 70.69 89 ALA A N 1
ATOM 662 C CA . ALA A 1 89 ? -8.142 9.990 16.386 1.00 70.69 89 ALA A CA 1
ATOM 663 C C . ALA A 1 89 ? -9.080 11.070 16.962 1.00 70.69 89 ALA A C 1
ATOM 665 O O . ALA A 1 89 ? -9.722 10.859 17.996 1.00 70.69 89 ALA A O 1
ATOM 666 N N . ARG A 1 90 ? -9.227 12.207 16.268 1.00 69.00 90 ARG A N 1
ATOM 667 C CA . ARG A 1 90 ? -10.177 13.266 16.648 1.00 69.00 90 ARG A CA 1
ATOM 668 C C . ARG A 1 90 ? -11.634 12.804 16.525 1.00 69.00 90 ARG A C 1
ATOM 670 O O . ARG A 1 90 ? -12.443 13.118 17.394 1.00 69.00 90 ARG A O 1
ATOM 677 N N . ALA A 1 91 ? -11.966 12.042 15.484 1.00 68.62 91 ALA A N 1
ATOM 678 C CA . ALA A 1 91 ? -13.300 11.474 15.295 1.00 68.62 91 ALA A CA 1
ATOM 679 C C . ALA A 1 91 ? -13.643 10.407 16.351 1.00 68.62 91 ALA A C 1
ATOM 681 O O . ALA A 1 91 ? -14.782 10.365 16.815 1.00 68.62 91 ALA A O 1
ATOM 682 N N . ALA A 1 92 ? -12.670 9.591 16.773 1.00 66.00 92 ALA A N 1
ATOM 683 C CA . ALA A 1 92 ? -12.829 8.617 17.858 1.00 66.00 92 ALA A CA 1
ATOM 684 C C . ALA A 1 92 ? -13.175 9.315 19.178 1.00 66.00 92 ALA A C 1
ATOM 686 O O . ALA A 1 92 ? -14.166 8.973 19.822 1.00 66.00 92 ALA A O 1
ATOM 687 N N . ARG A 1 93 ? -12.403 10.359 19.519 1.00 63.47 93 ARG A N 1
ATOM 688 C CA . ARG A 1 93 ? -12.643 11.216 20.690 1.00 63.47 93 ARG A CA 1
ATOM 689 C C . ARG A 1 93 ? -14.040 11.844 20.651 1.00 63.47 93 ARG A C 1
ATOM 691 O O . ARG A 1 93 ? -14.732 11.846 21.660 1.00 63.47 93 ARG A O 1
ATOM 698 N N . ALA A 1 94 ? -14.477 12.329 19.488 1.00 60.97 94 ALA A N 1
ATOM 699 C CA . ALA A 1 94 ? -15.792 12.952 19.322 1.00 60.97 94 ALA A CA 1
ATOM 700 C C . ALA A 1 94 ? -16.973 11.966 19.422 1.00 60.97 94 ALA A C 1
ATOM 702 O O . ALA A 1 94 ? -18.092 12.393 19.691 1.00 60.97 94 ALA A O 1
ATOM 703 N N . ARG A 1 95 ? -16.748 10.659 19.215 1.00 59.34 95 ARG A N 1
ATOM 704 C CA . ARG A 1 95 ? -17.775 9.611 19.366 1.00 59.34 95 ARG A CA 1
ATOM 705 C C . ARG A 1 95 ? -17.811 8.959 20.755 1.00 59.34 95 ARG A C 1
ATOM 707 O O . ARG A 1 95 ? -18.562 8.007 20.932 1.00 59.34 95 ARG A O 1
ATOM 714 N N . GLY A 1 96 ? -17.041 9.457 21.727 1.00 55.69 96 GLY A N 1
ATOM 715 C CA . GLY A 1 96 ? -17.088 8.976 23.115 1.00 55.69 96 GLY A CA 1
ATOM 716 C C . GLY A 1 96 ? -16.473 7.590 23.337 1.00 55.69 96 GLY A C 1
ATOM 717 O O . GLY A 1 96 ? -16.727 6.973 24.366 1.00 55.69 96 GLY A O 1
ATOM 718 N N . LEU A 1 97 ? -15.671 7.088 22.389 1.00 54.84 97 LEU A N 1
ATOM 719 C CA . LEU A 1 97 ? -14.875 5.878 22.588 1.00 54.84 97 LEU A CA 1
ATOM 720 C C . LEU A 1 97 ? -13.652 6.253 23.429 1.00 54.84 97 LEU A C 1
ATOM 722 O O . LEU A 1 97 ? -12.610 6.650 22.901 1.00 54.84 97 LEU A O 1
ATOM 726 N N . GLU A 1 98 ? -13.816 6.189 24.748 1.00 49.59 98 GLU A N 1
ATOM 727 C CA . GLU A 1 98 ? -12.707 6.205 25.698 1.00 49.59 98 GLU A CA 1
ATOM 728 C C . GLU A 1 98 ? -11.726 5.094 25.288 1.00 49.59 98 GLU A C 1
ATOM 730 O O . GLU A 1 98 ? -12.137 3.937 25.140 1.00 49.59 98 GLU A O 1
ATOM 735 N N . PRO A 1 99 ? -10.437 5.396 25.050 1.00 48.00 99 PRO A N 1
ATOM 736 C CA . PRO A 1 99 ? -9.443 4.346 24.958 1.00 48.00 99 PRO A CA 1
ATOM 737 C C . PRO A 1 99 ? -9.528 3.572 26.271 1.00 48.00 99 PRO A C 1
ATOM 739 O O . PRO A 1 99 ? -9.378 4.177 27.330 1.00 48.00 99 PRO A O 1
ATOM 7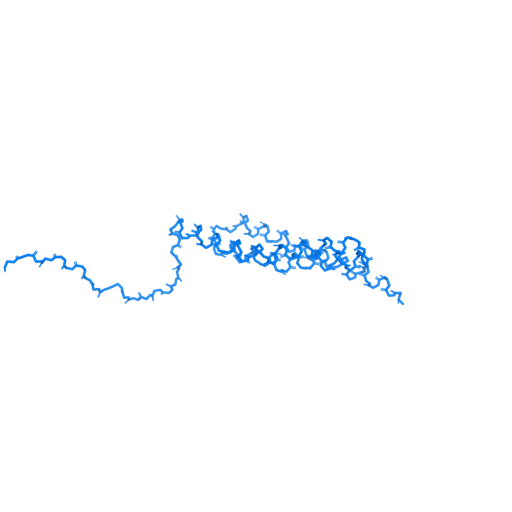42 N N . MET A 1 100 ? -9.722 2.253 26.216 1.00 46.28 100 MET A N 1
ATOM 743 C CA . MET A 1 100 ? -9.374 1.348 27.315 1.00 46.28 100 MET A CA 1
ATOM 744 C C . MET A 1 100 ? -7.844 1.384 27.501 1.00 46.28 100 MET A C 1
ATOM 746 O O . MET A 1 100 ? -7.129 0.403 27.301 1.00 46.28 100 MET A O 1
ATOM 750 N N . ALA A 1 101 ? -7.306 2.561 27.822 1.00 47.50 101 ALA A N 1
ATOM 751 C CA . ALA A 1 101 ? -6.076 2.691 28.555 1.00 47.50 101 ALA A CA 1
ATOM 752 C C . ALA A 1 101 ? -6.416 2.091 29.908 1.00 47.50 101 ALA A C 1
ATOM 754 O O . ALA A 1 101 ? -7.229 2.654 30.633 1.00 47.50 101 ALA A O 1
ATOM 755 N N . LYS A 1 102 ? -5.896 0.878 30.122 1.00 42.53 102 LYS A N 1
ATOM 756 C CA . LYS A 1 102 ? -5.829 0.160 31.392 1.00 42.53 102 LYS A CA 1
ATOM 757 C C . LYS A 1 102 ? -6.306 1.022 32.550 1.00 42.53 102 LYS A C 1
ATOM 759 O O . LYS A 1 102 ? -5.641 2.008 32.855 1.00 42.53 102 LYS A O 1
ATOM 764 N N . ASP A 1 103 ? -7.425 0.599 33.127 1.00 43.91 103 ASP A N 1
ATOM 765 C CA . ASP A 1 103 ? -7.803 0.804 34.519 1.00 43.91 103 ASP A CA 1
ATOM 766 C C . ASP A 1 103 ? -6.623 1.359 35.329 1.00 43.91 103 ASP A C 1
ATOM 768 O O . ASP A 1 103 ? -5.727 0.618 35.741 1.00 43.91 103 ASP A O 1
ATOM 772 N N . ASN A 1 104 ? -6.551 2.689 35.422 1.00 48.38 104 ASN A N 1
ATOM 773 C CA . ASN A 1 104 ? -5.823 3.319 36.499 1.00 48.38 104 ASN A CA 1
ATOM 774 C C . ASN A 1 104 ? -6.877 3.462 37.593 1.00 48.38 104 ASN A C 1
ATOM 776 O O . ASN A 1 104 ? -7.770 4.302 37.434 1.00 48.38 104 ASN A O 1
ATOM 780 N N . PRO A 1 105 ? -6.832 2.646 38.655 1.00 44.12 105 PRO A N 1
ATOM 781 C CA . PRO A 1 105 ? -7.790 2.716 39.743 1.00 44.12 105 PRO A CA 1
ATOM 782 C C . PRO A 1 105 ? -7.482 3.935 40.622 1.00 44.12 105 PRO A C 1
ATOM 784 O O . PRO A 1 105 ? -7.159 3.798 41.795 1.00 44.12 105 PRO A O 1
ATOM 787 N N . GLU A 1 106 ? -7.567 5.140 40.059 1.00 49.62 106 GLU A N 1
ATOM 788 C CA . GLU A 1 106 ? -7.477 6.403 40.800 1.00 49.62 106 GLU A CA 1
ATOM 789 C C . GLU A 1 106 ? -8.639 7.338 40.445 1.00 49.62 106 GLU A C 1
ATOM 791 O O . GLU A 1 106 ? -8.498 8.551 40.306 1.00 49.62 106 GLU A O 1
ATOM 796 N N . SER A 1 107 ? -9.844 6.771 40.359 1.00 49.06 107 SER A N 1
ATOM 797 C CA . SER A 1 107 ? -11.032 7.500 40.790 1.00 49.06 107 SER A CA 1
ATOM 798 C C . SER A 1 107 ? -11.031 7.545 42.320 1.00 49.06 107 SER A C 1
ATOM 800 O O . SER A 1 107 ? -11.404 6.566 42.968 1.00 49.06 107 SER A O 1
ATOM 802 N N . GLY A 1 108 ? -10.619 8.664 42.914 1.00 47.03 108 GLY A N 1
ATOM 803 C CA . GLY A 1 108 ? -10.756 8.807 44.360 1.00 47.03 108 GLY A CA 1
ATOM 804 C C . GLY A 1 108 ? -10.095 10.020 44.990 1.00 47.03 108 GLY A C 1
ATOM 805 O O . GLY A 1 108 ? -9.282 9.836 45.887 1.00 47.03 108 GLY A O 1
ATOM 806 N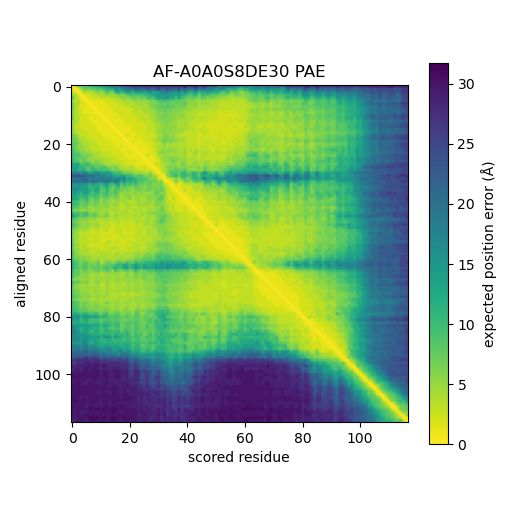 N . GLN A 1 109 ? -10.478 11.238 44.594 1.00 51.28 109 GLN A N 1
ATOM 807 C CA . GLN A 1 109 ? -10.571 12.341 45.561 1.00 51.28 109 GLN A CA 1
ATOM 808 C C . GLN A 1 109 ? -11.450 13.486 45.038 1.00 51.28 109 GLN A C 1
ATOM 810 O O . GLN A 1 109 ? -11.010 14.411 44.367 1.00 51.28 109 GLN A O 1
ATOM 815 N N . THR A 1 110 ? -12.741 13.313 45.320 1.00 51.84 110 THR A N 1
ATOM 816 C CA . THR A 1 110 ? -13.591 14.271 46.035 1.00 51.84 110 THR A CA 1
ATOM 817 C C . THR A 1 110 ? -13.535 15.737 45.597 1.00 51.84 110 THR A C 1
ATOM 819 O O . THR A 1 110 ? -12.773 16.550 46.112 1.00 51.84 110 THR A O 1
ATOM 822 N N . ASP A 1 111 ? -14.476 16.078 44.717 1.00 50.94 111 ASP A N 1
ATOM 823 C CA . ASP A 1 111 ? -15.100 17.397 44.668 1.00 50.94 111 ASP A CA 1
ATOM 824 C C . ASP A 1 111 ? -15.945 17.574 45.945 1.00 50.94 111 ASP A C 1
ATOM 826 O O . ASP A 1 111 ? -17.102 17.160 46.012 1.00 50.94 111 ASP A O 1
ATOM 830 N N . GLU A 1 112 ? -15.342 18.135 46.994 1.00 57.53 112 GLU A N 1
ATOM 831 C CA . GLU A 1 112 ? -16.063 18.712 48.130 1.00 57.53 112 GLU A CA 1
ATOM 832 C C . GLU A 1 112 ? -16.156 20.228 47.933 1.00 57.53 112 GLU A C 1
ATOM 834 O O . GLU A 1 112 ? -15.415 21.034 48.500 1.00 57.53 112 GLU A O 1
ATOM 839 N N . ARG A 1 113 ? -17.137 20.642 47.125 1.00 56.34 113 ARG A N 1
ATOM 840 C CA . ARG A 1 113 ? -17.789 21.936 47.336 1.00 56.34 113 ARG A CA 1
ATOM 841 C C . ARG A 1 113 ? -18.407 21.951 48.735 1.00 56.34 113 ARG A C 1
ATOM 843 O O . ARG A 1 113 ? -19.470 21.365 48.905 1.00 56.34 113 ARG A O 1
ATOM 850 N N . GLN A 1 114 ? -17.819 22.699 49.671 1.00 52.25 114 GLN A N 1
ATOM 851 C CA . GLN A 1 114 ? -18.549 23.478 50.688 1.00 52.25 114 GLN A CA 1
ATOM 852 C C . GLN A 1 114 ? -17.593 24.353 51.527 1.00 52.25 114 GLN A C 1
ATOM 854 O O . GLN A 1 114 ? -17.103 23.967 52.579 1.00 52.25 114 GLN A O 1
ATOM 859 N N . THR A 1 115 ? -17.369 25.592 51.086 1.00 59.59 115 THR A N 1
ATOM 860 C CA . THR A 1 115 ? -17.430 26.752 52.002 1.00 59.59 115 THR A CA 1
ATOM 861 C C . THR A 1 115 ? -18.898 27.189 51.975 1.00 59.59 115 THR A C 1
ATOM 863 O O . THR A 1 115 ? -19.426 27.302 50.864 1.00 59.59 115 THR A O 1
ATOM 866 N N . PRO A 1 116 ? -19.608 27.370 53.109 1.00 49.59 116 PRO A N 1
ATOM 867 C CA . PRO A 1 116 ? -19.282 28.440 54.064 1.00 49.59 116 PRO A CA 1
ATOM 868 C C . PRO A 1 116 ? -19.643 28.169 55.549 1.00 49.59 116 PRO A C 1
ATOM 870 O O . PRO A 1 116 ? -20.597 27.451 55.845 1.00 49.59 116 PRO A O 1
ATOM 873 N N . SER A 1 117 ? -18.942 28.842 56.470 1.00 49.78 117 SER A N 1
ATOM 874 C CA . SER A 1 117 ? -19.447 29.640 57.618 1.00 49.78 117 SER A CA 1
ATOM 875 C C . SER A 1 117 ? -18.292 29.937 58.567 1.00 49.78 117 SER A C 1
ATOM 877 O O . SER A 1 117 ? -17.794 28.978 59.192 1.00 49.78 117 SER A O 1
#

Radius of gyration: 22.97 Å; Cα contacts (8 Å, |Δi|>4): 74; chains: 1; bounding box: 36×46×77 Å